Protein AF-A0A954TYH9-F1 (afdb_monomer_lite)

Foldseek 3Di:
DVLLVPDDPVLNVQQEDADDDDQQPFDQPAPPDDDGGGQLLPDDPVSNVVVVVVVCVVCVVDDPVVVVVLQVLQVVQVHSRQKHKHFYPPPPPPVPPPRQWIWIHGRFWTWTWGPPPHTDIHIGGGHDD

Structure (mmCIF, N/CA/C/O backbone):
data_AF-A0A954TYH9-F1
#
_entry.id   AF-A0A954TYH9-F1
#
loop_
_atom_site.group_PDB
_atom_site.id
_atom_site.type_symbol
_atom_site.label_atom_id
_atom_site.label_alt_id
_atom_site.label_comp_id
_atom_site.label_asym_id
_atom_site.label_entity_id
_atom_site.label_seq_id
_atom_site.pdbx_PDB_ins_code
_atom_site.Cartn_x
_atom_site.Cartn_y
_atom_site.Cartn_z
_atom_site.occupancy
_atom_site.B_iso_or_equiv
_atom_site.auth_seq_id
_atom_site.auth_comp_id
_atom_site.auth_asym_id
_atom_site.auth_atom_id
_atom_site.pdbx_PDB_model_num
ATOM 1 N N . ASN A 1 1 ? 5.973 4.925 -9.213 1.00 73.50 1 ASN A N 1
ATOM 2 C CA . ASN A 1 1 ? 6.862 4.195 -8.277 1.00 73.50 1 ASN A CA 1
ATOM 3 C C . ASN A 1 1 ? 7.645 5.075 -7.314 1.00 73.50 1 ASN A C 1
ATOM 5 O O . ASN A 1 1 ? 8.556 4.571 -6.675 1.00 73.50 1 ASN A O 1
ATOM 9 N N . GLU A 1 2 ? 7.255 6.337 -7.116 1.00 87.81 2 GLU A N 1
ATOM 10 C CA . GLU A 1 2 ? 7.933 7.242 -6.175 1.00 87.81 2 GLU A CA 1
ATOM 11 C C . GLU A 1 2 ? 7.980 6.681 -4.747 1.00 87.81 2 GLU A C 1
ATOM 13 O O . GLU A 1 2 ? 9.033 6.705 -4.121 1.00 87.81 2 GLU A O 1
ATOM 18 N N . VAL A 1 3 ? 6.883 6.066 -4.282 1.00 91.06 3 VAL A N 1
ATOM 19 C CA . VAL A 1 3 ? 6.837 5.393 -2.974 1.00 91.06 3 VAL A CA 1
ATOM 20 C C . VAL A 1 3 ? 7.919 4.319 -2.852 1.00 91.06 3 VAL A C 1
ATOM 22 O O . VAL A 1 3 ? 8.635 4.312 -1.860 1.00 91.06 3 VAL A O 1
ATOM 25 N N . PHE A 1 4 ? 8.077 3.438 -3.850 1.00 92.44 4 PHE A N 1
ATOM 26 C CA . PHE A 1 4 ? 9.101 2.386 -3.807 1.00 92.44 4 PHE A CA 1
ATOM 27 C C . PHE A 1 4 ? 10.515 2.972 -3.829 1.00 92.44 4 PHE A C 1
ATOM 29 O O . PHE A 1 4 ? 11.385 2.509 -3.101 1.00 92.44 4 PHE A O 1
ATOM 36 N N . SER A 1 5 ? 10.747 4.006 -4.641 1.00 92.12 5 SER A N 1
ATOM 37 C CA . SER A 1 5 ? 12.046 4.680 -4.734 1.00 92.12 5 SER A CA 1
ATOM 38 C C . SER A 1 5 ? 12.441 5.422 -3.454 1.00 92.12 5 SER A C 1
ATOM 40 O O . SER A 1 5 ? 13.630 5.634 -3.234 1.00 92.12 5 SER A O 1
ATOM 42 N N . ALA A 1 6 ? 11.471 5.807 -2.621 1.00 95.00 6 ALA A N 1
ATOM 43 C CA . ALA A 1 6 ? 11.707 6.452 -1.332 1.00 95.00 6 ALA A CA 1
ATOM 44 C C . ALA A 1 6 ? 12.071 5.466 -0.206 1.00 95.00 6 ALA A C 1
ATOM 46 O O . ALA A 1 6 ? 12.436 5.909 0.883 1.00 95.00 6 ALA A O 1
ATOM 47 N N . LEU A 1 7 ? 11.953 4.152 -0.434 1.00 96.12 7 LEU A N 1
ATOM 48 C CA . LEU A 1 7 ? 12.255 3.124 0.563 1.00 96.12 7 LEU A CA 1
ATOM 49 C C . LEU A 1 7 ? 13.764 2.918 0.729 1.00 96.12 7 LEU A C 1
ATOM 51 O O . LEU A 1 7 ? 14.531 3.021 -0.227 1.00 96.12 7 LEU A O 1
ATOM 55 N N . ASP A 1 8 ? 14.194 2.559 1.937 1.00 96.50 8 ASP A N 1
ATOM 56 C CA . ASP A 1 8 ? 15.549 2.056 2.163 1.00 96.50 8 ASP A CA 1
ATOM 57 C C . ASP A 1 8 ? 15.698 0.591 1.679 1.00 96.50 8 ASP A C 1
ATOM 59 O O . ASP A 1 8 ? 14.698 -0.082 1.407 1.00 96.50 8 ASP A O 1
ATOM 63 N N . PRO A 1 9 ? 16.924 0.042 1.566 1.00 96.44 9 PRO A N 1
ATOM 64 C CA . PRO A 1 9 ? 17.123 -1.317 1.057 1.00 96.44 9 PRO A CA 1
ATOM 65 C C . PRO A 1 9 ? 16.379 -2.416 1.831 1.00 96.44 9 PRO A C 1
ATOM 67 O O . PRO A 1 9 ? 15.931 -3.389 1.224 1.00 96.44 9 PRO A O 1
ATOM 70 N N . LYS A 1 10 ? 16.228 -2.274 3.152 1.00 97.00 10 LYS A N 1
ATOM 71 C CA . LYS A 1 10 ? 15.524 -3.252 3.991 1.00 97.00 10 LYS A CA 1
ATOM 72 C C . LYS A 1 10 ? 14.016 -3.162 3.761 1.00 97.00 10 LYS A C 1
ATOM 74 O O . LYS A 1 10 ? 13.353 -4.185 3.597 1.00 97.00 10 LYS A O 1
ATOM 79 N N . GLN A 1 11 ? 13.489 -1.946 3.691 1.00 97.81 11 GLN A N 1
ATOM 80 C CA . GLN A 1 11 ? 12.091 -1.684 3.367 1.00 97.81 11 GLN A CA 1
ATOM 81 C C . GLN A 1 11 ? 11.739 -2.187 1.959 1.00 97.81 11 GLN A C 1
ATOM 83 O O . GLN A 1 11 ? 10.701 -2.820 1.776 1.00 97.81 11 GLN A O 1
ATOM 88 N N . MET A 1 12 ? 12.615 -1.977 0.969 1.00 95.62 12 MET A N 1
ATOM 89 C CA . MET A 1 12 ? 12.440 -2.515 -0.385 1.00 95.62 12 MET A CA 1
ATOM 90 C C . MET A 1 12 ? 12.356 -4.044 -0.385 1.00 95.62 12 MET A C 1
ATOM 92 O O . MET A 1 12 ? 11.514 -4.604 -1.083 1.00 95.62 12 MET A O 1
ATOM 96 N N . GLU A 1 13 ? 13.202 -4.727 0.393 1.00 95.19 13 GLU A N 1
ATOM 97 C CA . GLU A 1 13 ? 13.177 -6.189 0.513 1.00 95.19 13 GLU A CA 1
ATOM 98 C C . GLU A 1 13 ? 11.843 -6.693 1.081 1.00 95.19 13 GLU A C 1
ATOM 100 O O . GLU A 1 13 ? 11.278 -7.654 0.560 1.00 95.19 13 GLU A O 1
ATOM 105 N N . GLN A 1 14 ? 11.306 -6.021 2.103 1.00 96.75 14 GLN A N 1
ATOM 106 C CA . GLN A 1 14 ? 10.004 -6.357 2.686 1.00 96.75 14 GLN A CA 1
ATOM 107 C C . GLN A 1 14 ? 8.845 -6.047 1.728 1.00 96.75 14 GLN A C 1
ATOM 109 O O . GLN A 1 14 ? 7.916 -6.846 1.597 1.00 96.75 14 GLN A O 1
ATOM 114 N N . ALA A 1 15 ? 8.891 -4.901 1.047 1.00 96.69 15 ALA A N 1
ATOM 115 C CA . ALA A 1 15 ? 7.838 -4.464 0.137 1.00 96.69 15 ALA A CA 1
ATOM 116 C C . ALA A 1 15 ? 7.781 -5.317 -1.138 1.00 96.69 15 ALA A C 1
ATOM 118 O O . ALA A 1 15 ? 6.704 -5.515 -1.697 1.00 96.69 15 ALA A O 1
ATOM 119 N N . LEU A 1 16 ? 8.922 -5.836 -1.602 1.00 94.88 16 LEU A N 1
ATOM 120 C CA . LEU A 1 16 ? 9.022 -6.544 -2.870 1.00 94.88 16 LEU A CA 1
ATOM 121 C C . LEU A 1 16 ? 8.720 -8.042 -2.734 1.00 94.88 16 LEU A C 1
ATOM 123 O O . LEU A 1 16 ? 9.568 -8.855 -2.364 1.00 94.88 16 LEU A O 1
ATOM 127 N N . GLN A 1 17 ? 7.511 -8.414 -3.125 1.00 94.75 17 GLN A N 1
ATOM 128 C CA . GLN A 1 17 ? 6.984 -9.769 -3.088 1.00 94.75 17 GLN A CA 1
ATOM 129 C C . GLN A 1 17 ? 7.208 -10.506 -4.424 1.00 94.75 17 GLN A C 1
ATOM 131 O O . GLN A 1 17 ? 7.281 -9.892 -5.491 1.00 94.75 17 GLN A O 1
ATOM 136 N N .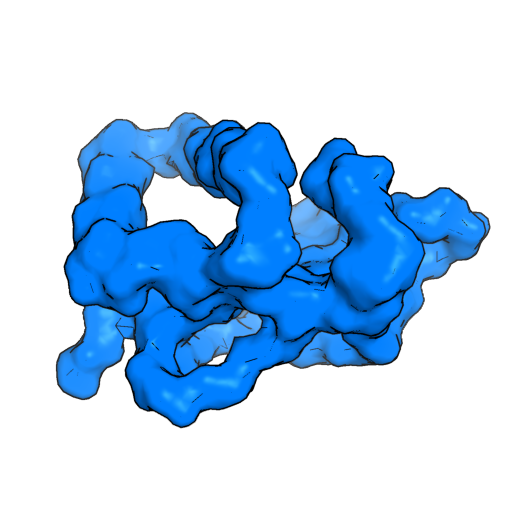 PRO A 1 18 ? 7.337 -11.846 -4.407 1.00 91.56 18 PRO A N 1
ATOM 137 C CA . PRO A 1 18 ? 7.700 -12.603 -5.603 1.00 91.56 18 PRO A CA 1
ATOM 138 C C . PRO A 1 18 ? 6.563 -12.731 -6.621 1.00 91.56 18 PRO A C 1
ATOM 140 O O . PRO A 1 18 ? 6.841 -12.792 -7.815 1.00 91.56 18 PRO A O 1
ATOM 143 N N . LYS A 1 19 ? 5.308 -12.828 -6.161 1.00 91.44 19 LYS A N 1
ATOM 144 C CA . LYS A 1 19 ? 4.153 -13.090 -7.023 1.00 91.44 19 LYS A CA 1
ATOM 145 C C . LYS A 1 19 ? 2.880 -12.434 -6.501 1.00 91.44 19 LYS A C 1
ATOM 147 O O . LYS A 1 19 ? 2.543 -12.619 -5.329 1.00 91.44 19 LYS A O 1
ATOM 152 N N . ALA A 1 20 ? 2.167 -11.729 -7.370 1.00 92.25 20 ALA A N 1
ATOM 153 C CA . ALA A 1 20 ? 0.885 -11.129 -7.055 1.00 92.25 20 ALA A CA 1
ATOM 154 C C . ALA A 1 20 ? -0.233 -12.183 -6.935 1.00 92.25 20 ALA A C 1
ATOM 156 O O . ALA A 1 20 ? -0.258 -13.177 -7.675 1.00 92.25 20 ALA A O 1
ATOM 157 N N . PRO A 1 21 ? -1.206 -11.969 -6.033 1.00 93.44 21 PRO A N 1
ATOM 158 C CA . PRO A 1 21 ? -2.499 -12.644 -6.089 1.00 93.44 21 PRO A CA 1
ATOM 159 C C . PRO A 1 21 ? -3.224 -12.367 -7.413 1.00 93.44 21 PRO A C 1
ATOM 161 O O . PRO A 1 21 ? -2.884 -11.437 -8.147 1.00 93.44 21 PRO A O 1
ATOM 164 N N . VAL A 1 22 ? -4.242 -13.176 -7.721 1.00 92.81 22 VAL A N 1
ATOM 165 C CA . VAL A 1 22 ? -5.097 -12.942 -8.897 1.00 92.81 22 VAL A CA 1
ATOM 166 C C . VAL A 1 22 ? -5.738 -11.554 -8.779 1.00 92.81 22 VAL A C 1
ATOM 168 O O . VAL A 1 22 ? -6.139 -11.155 -7.691 1.00 92.81 22 VAL A O 1
ATOM 171 N N . GLU A 1 23 ? -5.819 -10.812 -9.885 1.00 92.56 23 GLU A N 1
ATOM 172 C CA . GLU A 1 23 ? -6.129 -9.369 -9.869 1.00 92.56 23 GLU A CA 1
ATOM 173 C C . GLU A 1 23 ? -7.471 -9.044 -9.195 1.00 92.56 23 GLU A C 1
ATOM 175 O O . GLU A 1 23 ? -7.582 -8.048 -8.486 1.00 92.56 23 GLU A O 1
ATOM 180 N N . ASN A 1 24 ? -8.471 -9.916 -9.358 1.00 93.62 24 ASN A N 1
ATOM 181 C CA . ASN A 1 24 ? -9.802 -9.767 -8.771 1.00 93.62 24 ASN A CA 1
ATOM 182 C C . ASN A 1 24 ? -9.951 -10.368 -7.359 1.00 93.62 24 ASN A C 1
ATOM 184 O O . ASN A 1 24 ? -11.046 -10.301 -6.806 1.00 93.62 24 ASN A O 1
ATOM 188 N N . ALA A 1 25 ? -8.896 -10.945 -6.772 1.00 95.88 25 ALA A N 1
ATOM 189 C CA . ALA A 1 25 ? -8.905 -11.489 -5.411 1.00 95.88 25 ALA A CA 1
ATOM 190 C C . ALA A 1 25 ? -8.795 -10.355 -4.377 1.00 95.88 25 ALA A C 1
ATOM 192 O O . ALA A 1 25 ? -7.781 -10.203 -3.689 1.00 95.88 25 ALA A O 1
ATOM 193 N N . VAL A 1 26 ? -9.810 -9.492 -4.345 1.00 96.06 26 VAL A N 1
ATOM 194 C CA . VAL A 1 26 ? -9.874 -8.280 -3.519 1.00 96.06 26 VAL A CA 1
ATOM 195 C C . VAL A 1 26 ? -10.860 -8.417 -2.358 1.00 96.06 26 VAL A C 1
ATOM 197 O O . VAL A 1 26 ? -11.504 -7.450 -1.963 1.00 96.06 26 VAL A O 1
ATOM 200 N N . GLU A 1 27 ? -11.022 -9.616 -1.797 1.00 95.12 27 GLU A N 1
ATOM 201 C CA . GLU A 1 27 ? -11.813 -9.773 -0.577 1.00 95.12 27 GLU A CA 1
ATOM 202 C C . GLU A 1 27 ? -11.110 -9.119 0.619 1.00 95.12 27 GLU A C 1
ATOM 204 O O . GLU A 1 27 ? -9.927 -9.363 0.878 1.00 95.12 27 GLU A O 1
ATOM 209 N N . ILE A 1 28 ? -11.855 -8.318 1.383 1.00 94.69 28 ILE A N 1
ATOM 210 C CA . ILE A 1 28 ? -11.357 -7.732 2.626 1.00 94.69 28 ILE A CA 1
ATOM 211 C C . ILE A 1 28 ? -11.105 -8.855 3.636 1.00 94.69 28 ILE A C 1
ATOM 213 O O . ILE A 1 28 ? -11.974 -9.683 3.904 1.00 94.69 28 ILE A O 1
ATOM 217 N N . GLN A 1 29 ? -9.898 -8.881 4.198 1.00 91.94 29 GLN A N 1
ATOM 218 C CA . GLN A 1 29 ? -9.442 -9.989 5.043 1.00 91.94 29 GLN A CA 1
ATOM 219 C C . GLN A 1 29 ? -9.875 -9.849 6.515 1.00 91.94 29 GLN A C 1
ATOM 221 O O . GLN A 1 29 ? -9.961 -10.855 7.228 1.00 91.94 29 GLN A O 1
ATOM 226 N N . GLY A 1 30 ? -10.160 -8.625 6.973 1.00 92.31 30 GLY A N 1
ATOM 227 C CA . GLY A 1 30 ? -10.541 -8.327 8.355 1.00 92.31 30 GLY A CA 1
ATOM 228 C C . GLY A 1 30 ? -9.351 -8.195 9.320 1.00 92.31 30 GLY A C 1
ATOM 229 O O . GLY A 1 30 ? -8.214 -8.515 8.979 1.00 92.31 30 GLY A O 1
ATOM 230 N N . PRO A 1 31 ? -9.582 -7.728 10.558 1.00 90.69 31 PRO A N 1
ATOM 231 C CA . PRO A 1 31 ? -8.520 -7.445 11.525 1.00 90.69 31 PRO A CA 1
ATOM 232 C C . PRO A 1 31 ? -7.733 -8.695 11.957 1.00 90.69 31 PRO A C 1
ATOM 234 O O . PRO A 1 31 ? -8.229 -9.821 11.936 1.00 90.69 31 PRO A O 1
ATOM 237 N N . GLY A 1 32 ? -6.482 -8.492 12.387 1.00 85.94 32 GLY A N 1
ATOM 238 C CA . GLY A 1 32 ? -5.619 -9.556 12.925 1.00 85.94 32 GLY A CA 1
ATOM 239 C C . GLY A 1 32 ? -5.059 -10.535 11.885 1.00 85.94 32 GLY A C 1
ATOM 240 O O . GLY A 1 32 ? -4.389 -11.506 12.245 1.00 85.94 32 GLY A O 1
ATOM 241 N N . LYS A 1 33 ? -5.319 -10.299 10.596 1.00 91.00 33 LYS A N 1
ATOM 242 C CA . LYS A 1 33 ? -4.699 -11.037 9.493 1.00 91.00 33 LYS A CA 1
ATOM 243 C C . LYS A 1 33 ? -3.291 -10.521 9.207 1.00 91.00 33 LYS A C 1
ATOM 245 O O . LYS A 1 33 ? -2.886 -9.461 9.674 1.00 91.00 33 LYS A O 1
ATOM 250 N N . ARG A 1 34 ? -2.536 -11.314 8.445 1.00 90.88 34 ARG A N 1
ATOM 251 C CA . ARG A 1 34 ? -1.240 -10.906 7.897 1.00 90.88 34 ARG A CA 1
ATOM 252 C C . ARG A 1 34 ? -1.442 -10.428 6.472 1.00 90.88 34 ARG A C 1
ATOM 254 O O . ARG A 1 34 ? -2.012 -11.166 5.672 1.00 90.88 34 ARG A O 1
ATOM 261 N N . TYR A 1 35 ? -0.923 -9.247 6.176 1.00 95.56 35 TYR A N 1
ATOM 262 C CA . TYR A 1 35 ? -0.952 -8.666 4.842 1.00 95.56 35 TYR A CA 1
ATOM 263 C C . TYR A 1 35 ? 0.436 -8.770 4.199 1.00 95.56 35 TYR A C 1
ATOM 265 O O . TYR A 1 35 ? 1.441 -8.654 4.910 1.00 95.56 35 TYR A O 1
ATOM 273 N N . PRO A 1 36 ? 0.526 -9.031 2.885 1.00 95.75 36 PRO A N 1
ATOM 274 C CA . PRO A 1 36 ? 1.804 -9.077 2.185 1.00 95.75 36 PRO A CA 1
ATOM 275 C C . PRO A 1 36 ? 2.501 -7.713 2.166 1.00 95.75 36 PRO A C 1
ATOM 277 O O . PRO A 1 36 ? 1.846 -6.677 2.123 1.00 95.75 36 PRO A O 1
ATOM 280 N N . GLY A 1 37 ? 3.832 -7.722 2.090 1.00 96.88 37 GLY A N 1
ATOM 281 C CA . GLY A 1 37 ? 4.612 -6.505 1.885 1.00 96.88 37 GLY A CA 1
ATOM 282 C C . GLY A 1 37 ? 4.987 -5.758 3.166 1.00 96.88 37 GLY A C 1
ATOM 283 O O . GLY A 1 37 ? 4.893 -6.275 4.282 1.00 96.88 37 GLY A O 1
ATOM 284 N N . LEU A 1 38 ? 5.441 -4.525 2.972 1.00 98.00 38 LEU A N 1
ATOM 285 C CA . LEU A 1 38 ? 5.950 -3.634 4.007 1.00 98.00 38 LEU A CA 1
ATOM 286 C C . LEU A 1 38 ? 4.797 -2.991 4.777 1.00 98.00 38 LEU A C 1
ATOM 288 O O . LEU A 1 38 ? 3.935 -2.354 4.173 1.00 98.00 38 LEU A O 1
ATOM 292 N N . ALA A 1 39 ? 4.801 -3.121 6.102 1.00 97.50 39 ALA A N 1
ATOM 293 C CA . ALA A 1 39 ? 3.849 -2.413 6.949 1.00 97.50 39 ALA A CA 1
ATOM 294 C C . ALA A 1 39 ? 4.121 -0.903 6.894 1.00 97.50 39 ALA A C 1
ATOM 296 O O . ALA A 1 39 ? 5.256 -0.466 7.084 1.00 97.50 39 ALA A O 1
ATOM 297 N N . ILE A 1 40 ? 3.081 -0.090 6.689 1.00 96.88 40 ILE A N 1
ATOM 298 C CA . ILE A 1 40 ? 3.223 1.375 6.660 1.00 96.88 40 ILE A CA 1
ATOM 299 C C . ILE A 1 40 ? 3.692 1.921 8.017 1.00 96.88 40 ILE A C 1
ATOM 301 O O . ILE A 1 40 ? 4.345 2.960 8.076 1.00 96.88 40 ILE A O 1
ATOM 305 N N . SER A 1 41 ? 3.423 1.213 9.114 1.00 96.56 41 SER A N 1
ATOM 306 C CA . SER A 1 41 ? 3.938 1.552 10.445 1.00 96.56 41 SER A CA 1
ATOM 307 C C . SER A 1 41 ? 5.472 1.508 10.551 1.00 96.56 41 SER A C 1
ATOM 309 O O . SER A 1 41 ? 6.027 2.175 11.421 1.00 96.56 41 SER A O 1
ATOM 311 N N . GLU A 1 42 ? 6.164 0.786 9.660 1.00 97.31 42 GLU A N 1
ATOM 312 C CA . GLU A 1 42 ? 7.634 0.721 9.595 1.00 97.31 42 GLU A CA 1
ATOM 313 C C . GLU A 1 42 ? 8.256 1.847 8.743 1.00 97.31 42 GLU A C 1
ATOM 315 O O . GLU A 1 42 ? 9.480 1.929 8.610 1.00 97.31 42 GLU A O 1
ATOM 320 N N . LEU A 1 43 ? 7.430 2.724 8.164 1.00 97.38 43 LEU A N 1
ATOM 321 C CA . LEU A 1 43 ? 7.874 3.873 7.381 1.00 97.38 43 LEU A CA 1
ATOM 322 C C . LEU A 1 43 ? 8.163 5.091 8.268 1.00 97.38 43 LEU A C 1
ATOM 324 O O . LEU A 1 43 ? 7.501 5.330 9.285 1.00 97.38 43 LEU A O 1
ATOM 328 N N . SER A 1 44 ? 9.115 5.917 7.837 1.00 97.50 44 SER A N 1
ATOM 329 C CA . SER A 1 44 ? 9.350 7.234 8.428 1.00 97.50 44 SER A CA 1
ATOM 330 C C . SER A 1 44 ? 8.168 8.184 8.176 1.00 97.50 44 SER A C 1
ATOM 332 O O . SER A 1 44 ? 7.275 7.921 7.369 1.00 97.50 44 SER A O 1
ATOM 334 N N . ALA A 1 45 ? 8.125 9.314 8.886 1.00 96.44 45 ALA A N 1
ATOM 335 C CA . ALA A 1 45 ? 7.003 10.250 8.789 1.00 96.44 45 ALA A CA 1
ATOM 336 C C . ALA A 1 45 ? 6.800 10.812 7.367 1.00 96.44 45 ALA A C 1
ATOM 338 O O . ALA A 1 45 ? 5.671 10.856 6.887 1.00 96.44 45 ALA A O 1
ATOM 339 N N . ASP A 1 46 ? 7.885 11.176 6.690 1.00 96.44 46 ASP A N 1
ATOM 340 C CA . ASP A 1 46 ? 7.903 11.661 5.307 1.00 96.44 46 ASP A CA 1
ATOM 341 C C . ASP A 1 46 ? 7.493 10.577 4.299 1.00 96.44 46 ASP A C 1
ATOM 343 O O . ASP A 1 46 ? 6.693 10.839 3.400 1.00 96.44 46 ASP A O 1
ATOM 347 N N . GLN A 1 47 ? 7.953 9.336 4.486 1.00 96.81 47 GLN A N 1
ATOM 348 C CA . GLN A 1 47 ? 7.514 8.199 3.674 1.00 96.81 47 GLN A CA 1
ATOM 349 C C . GLN A 1 47 ? 6.008 7.939 3.837 1.00 96.81 47 GLN A C 1
ATOM 351 O O . GLN A 1 47 ? 5.309 7.725 2.846 1.00 96.81 47 GL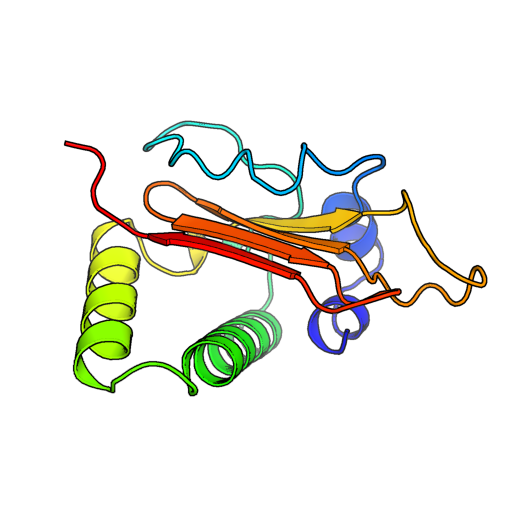N A O 1
ATOM 356 N N . ARG A 1 48 ? 5.471 8.003 5.064 1.00 95.62 48 ARG A N 1
ATOM 357 C CA . ARG A 1 48 ? 4.024 7.850 5.309 1.00 95.62 48 ARG A CA 1
ATOM 358 C C . ARG A 1 48 ? 3.210 8.962 4.662 1.00 95.62 48 ARG A C 1
ATOM 360 O O . ARG A 1 48 ? 2.186 8.676 4.046 1.00 95.62 48 ARG A O 1
ATOM 367 N N . GLU A 1 49 ? 3.678 10.206 4.748 1.00 95.00 49 GLU A N 1
ATOM 368 C CA . GLU A 1 49 ? 3.035 11.339 4.079 1.00 95.00 49 GLU A CA 1
ATOM 369 C C . GLU A 1 49 ? 2.994 11.139 2.555 1.00 95.00 49 GLU A C 1
ATOM 371 O O . GLU A 1 49 ? 1.978 11.420 1.916 1.00 95.00 49 GLU A O 1
ATOM 376 N N . LEU A 1 50 ? 4.067 10.602 1.964 1.00 95.25 50 LEU A N 1
ATOM 377 C CA . LEU A 1 50 ? 4.105 10.265 0.541 1.00 95.25 50 LEU A CA 1
ATOM 378 C C . LEU A 1 50 ? 3.076 9.183 0.173 1.00 95.25 50 LEU A C 1
ATOM 380 O O . LEU A 1 50 ? 2.410 9.300 -0.861 1.00 95.25 50 LEU A O 1
ATOM 384 N N . VAL A 1 51 ? 2.900 8.155 1.011 1.00 93.62 51 VAL A N 1
ATOM 385 C CA . VAL A 1 51 ? 1.867 7.132 0.783 1.00 93.62 51 VAL A CA 1
ATOM 386 C C . VAL A 1 51 ? 0.466 7.730 0.896 1.00 93.62 51 VAL A C 1
ATOM 388 O O . VAL A 1 51 ? -0.366 7.484 0.027 1.00 93.62 51 VAL A O 1
ATOM 391 N N . GLU A 1 52 ? 0.203 8.567 1.901 1.00 91.94 52 GLU A N 1
ATOM 392 C CA . GLU A 1 52 ? -1.095 9.232 2.056 1.00 91.94 52 GLU A CA 1
ATOM 393 C C . GLU A 1 52 ? -1.423 10.127 0.851 1.00 91.94 52 GLU A C 1
ATOM 395 O O . GLU A 1 52 ? -2.531 10.076 0.313 1.00 91.94 52 GLU A O 1
ATOM 400 N N . LYS A 1 53 ? -0.448 10.911 0.371 1.00 92.50 53 LYS A N 1
ATOM 401 C CA . LYS A 1 53 ? -0.586 11.703 -0.862 1.00 92.50 53 LYS A CA 1
ATOM 402 C C . LYS A 1 53 ? -0.884 10.816 -2.066 1.00 92.50 53 LYS A C 1
ATOM 404 O O . LYS A 1 53 ? -1.773 11.142 -2.849 1.00 92.50 53 LYS A O 1
ATOM 409 N N . SER A 1 54 ? -0.185 9.691 -2.192 1.00 91.69 54 SER A N 1
ATOM 410 C CA . SER A 1 54 ? -0.406 8.735 -3.280 1.00 91.69 54 SER A CA 1
ATOM 411 C C . SER A 1 54 ? -1.823 8.155 -3.235 1.00 91.69 54 SER A C 1
ATOM 413 O O . SER A 1 54 ? -2.497 8.146 -4.260 1.00 91.69 54 SER A O 1
ATOM 415 N N . LEU A 1 55 ? -2.323 7.759 -2.058 1.00 90.50 55 LEU A N 1
ATOM 416 C CA . LEU A 1 55 ? -3.704 7.289 -1.891 1.00 90.50 55 LEU A CA 1
ATOM 417 C C . LEU A 1 55 ? -4.725 8.362 -2.290 1.00 90.50 55 LEU A C 1
ATOM 419 O O . LEU A 1 55 ? -5.662 8.063 -3.024 1.00 90.50 55 LEU A O 1
ATOM 423 N N . LYS A 1 56 ? -4.520 9.623 -1.887 1.00 89.81 56 LYS A N 1
ATOM 424 C CA . LYS A 1 56 ? -5.394 10.741 -2.289 1.00 89.81 56 LYS A CA 1
ATOM 425 C C . LYS A 1 56 ? -5.410 10.953 -3.802 1.00 89.81 56 LYS A C 1
ATOM 427 O O . LYS A 1 56 ? -6.475 11.157 -4.372 1.00 89.81 56 LYS A O 1
ATOM 432 N N . VAL A 1 57 ? -4.251 10.879 -4.460 1.00 91.06 57 VAL A N 1
ATOM 433 C CA . VAL A 1 57 ? -4.159 10.976 -5.927 1.00 91.06 57 VAL A CA 1
ATOM 434 C C . VAL A 1 57 ? -4.905 9.824 -6.596 1.00 91.06 57 VAL A C 1
ATOM 436 O O . VAL A 1 57 ? -5.643 10.046 -7.552 1.00 91.06 57 VAL A O 1
ATOM 439 N N . LEU A 1 58 ? -4.750 8.604 -6.080 1.00 88.25 58 LEU A N 1
ATOM 440 C CA . LEU A 1 58 ? -5.427 7.423 -6.610 1.00 88.25 58 LEU A CA 1
ATOM 441 C C . LEU A 1 58 ? -6.953 7.497 -6.440 1.00 88.25 58 LEU A C 1
ATOM 443 O O . LEU A 1 58 ? -7.686 7.013 -7.299 1.00 88.25 58 LEU A O 1
ATOM 447 N N . LEU A 1 59 ? -7.426 8.125 -5.362 1.00 91.44 59 LEU A N 1
ATOM 448 C CA . LEU A 1 59 ? -8.846 8.321 -5.068 1.00 91.44 59 LEU A CA 1
ATOM 449 C C . LEU A 1 59 ? -9.461 9.548 -5.768 1.00 91.44 59 LEU A C 1
ATOM 451 O O . LEU A 1 59 ? -10.681 9.656 -5.847 1.00 91.44 59 LEU A O 1
ATOM 455 N N . ALA A 1 60 ? -8.650 10.452 -6.32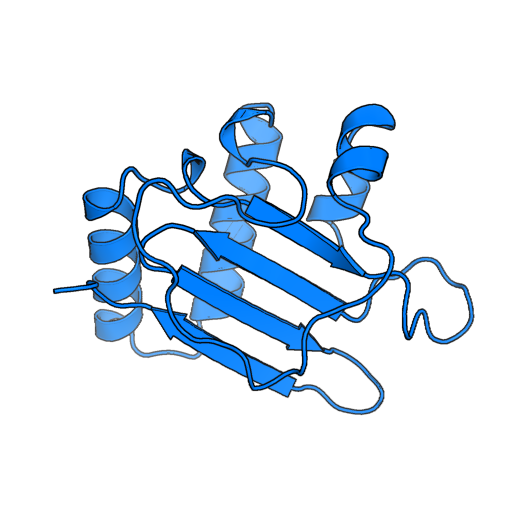3 1.00 91.50 60 ALA A N 1
ATOM 456 C CA . ALA A 1 60 ? -9.113 11.689 -6.958 1.00 91.50 60 ALA A CA 1
ATOM 457 C C . ALA A 1 60 ? -10.153 11.526 -8.095 1.00 91.50 60 ALA A C 1
ATOM 459 O O . ALA A 1 60 ? -10.937 12.454 -8.292 1.00 91.50 60 ALA A O 1
ATOM 460 N N . PRO A 1 61 ? -10.197 10.412 -8.859 1.00 92.56 61 PRO A N 1
ATOM 461 C CA . PRO A 1 61 ? -11.243 10.198 -9.862 1.00 92.56 61 PRO A CA 1
ATOM 462 C C . PRO A 1 61 ? -12.640 9.896 -9.290 1.00 92.56 61 PRO A C 1
ATOM 464 O O . PRO A 1 61 ? -13.615 9.950 -10.042 1.00 92.56 61 PRO A O 1
ATOM 467 N N . TYR A 1 62 ? -12.750 9.539 -8.006 1.00 93.00 62 TYR A N 1
ATOM 468 C CA . TYR A 1 62 ? -14.020 9.228 -7.343 1.00 93.00 62 TYR A CA 1
ATOM 469 C C . TYR A 1 62 ? -14.693 10.496 -6.807 1.00 93.00 62 TYR A C 1
ATOM 471 O O . TYR A 1 62 ? -14.091 11.572 -6.760 1.00 93.00 62 TYR A O 1
ATOM 479 N N . ARG A 1 63 ? -15.974 10.403 -6.430 1.00 95.56 63 ARG A N 1
ATOM 480 C CA . ARG A 1 63 ? -16.686 11.559 -5.868 1.00 95.56 63 ARG A CA 1
ATOM 481 C C . ARG A 1 63 ? -16.077 11.896 -4.516 1.00 95.56 63 ARG A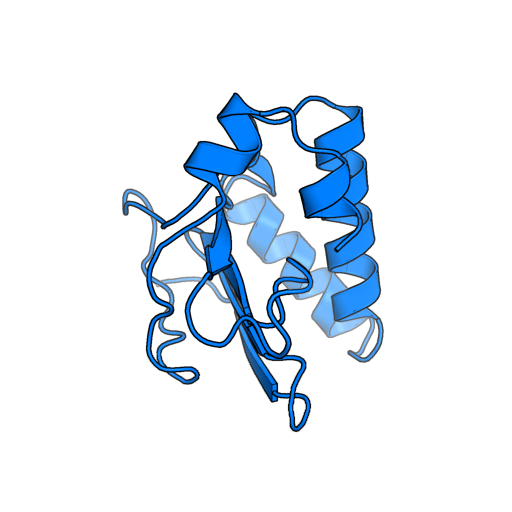 C 1
ATOM 483 O O . ARG A 1 63 ? -15.671 10.999 -3.789 1.00 95.56 63 ARG A O 1
ATOM 490 N N . SER A 1 64 ? -16.077 13.174 -4.153 1.00 93.25 64 SER A N 1
ATOM 491 C CA . SER A 1 64 ? -15.547 13.615 -2.857 1.00 93.25 64 SER A CA 1
ATOM 492 C C . SER A 1 64 ? -16.178 12.866 -1.682 1.00 93.25 64 SER A C 1
ATOM 494 O O . SER A 1 64 ? -15.459 12.471 -0.779 1.00 93.25 64 SER A O 1
ATOM 496 N N . GLU A 1 65 ? -17.485 12.599 -1.744 1.00 94.88 65 GLU A N 1
ATOM 497 C CA . GLU A 1 65 ? -18.213 11.832 -0.724 1.00 94.88 65 GLU A CA 1
ATOM 498 C C . GLU A 1 65 ? -17.672 10.396 -0.574 1.00 94.88 65 GLU A C 1
ATOM 500 O O . GLU A 1 65 ? -17.468 9.943 0.548 1.00 94.88 65 GLU A O 1
ATOM 505 N N . ASP A 1 66 ? -17.358 9.714 -1.685 1.00 93.12 66 ASP A N 1
ATOM 506 C CA . ASP A 1 66 ? -16.775 8.362 -1.666 1.00 93.12 66 ASP A CA 1
ATOM 507 C C . ASP A 1 66 ? -15.341 8.391 -1.101 1.00 93.12 66 ASP A C 1
ATOM 509 O O . ASP A 1 66 ? -14.915 7.489 -0.378 1.00 93.12 66 ASP A O 1
ATOM 513 N N . VAL A 1 67 ? -14.571 9.437 -1.428 1.00 92.00 67 VAL A N 1
ATOM 514 C CA . VAL A 1 67 ? -13.212 9.625 -0.897 1.00 92.00 67 VAL A CA 1
ATOM 515 C C . VAL A 1 67 ? -13.252 9.870 0.610 1.00 92.00 67 VAL A C 1
ATOM 517 O O . VAL A 1 67 ? -12.467 9.268 1.342 1.00 92.00 67 VAL A O 1
ATOM 520 N N . ASP A 1 68 ? -14.165 10.720 1.077 1.00 92.56 68 ASP A N 1
ATOM 521 C CA . ASP A 1 68 ? -14.348 11.003 2.499 1.00 92.56 68 ASP A CA 1
ATOM 522 C C . ASP A 1 68 ? -14.746 9.727 3.256 1.00 92.56 68 ASP A C 1
ATOM 524 O O . ASP A 1 68 ? -14.116 9.400 4.265 1.00 92.56 68 ASP A O 1
ATOM 528 N N . GLU A 1 69 ? -15.687 8.940 2.723 1.00 93.00 69 GLU A N 1
ATOM 529 C CA . GLU A 1 69 ? -16.082 7.645 3.292 1.00 93.00 69 GLU A CA 1
ATOM 530 C C . GLU A 1 69 ? -14.892 6.675 3.398 1.00 93.00 69 GLU A C 1
ATOM 532 O O . GLU A 1 69 ? -14.660 6.074 4.451 1.00 93.00 69 GLU A O 1
ATOM 537 N N . VAL A 1 70 ? -14.074 6.555 2.347 1.00 92.56 70 VAL A N 1
ATOM 538 C CA . VAL A 1 70 ? -12.859 5.724 2.368 1.00 92.56 70 VAL A CA 1
ATOM 539 C C . VAL A 1 70 ? -11.898 6.164 3.476 1.00 92.56 70 VAL A C 1
ATOM 541 O O . VAL A 1 70 ? -11.347 5.321 4.194 1.00 92.56 70 VAL A O 1
ATOM 544 N N . MET A 1 71 ? -11.692 7.471 3.641 1.00 90.69 71 MET A N 1
ATOM 545 C CA . MET A 1 71 ? -10.805 8.003 4.676 1.00 90.69 71 MET A CA 1
ATOM 546 C C . MET A 1 71 ? -11.372 7.785 6.086 1.00 90.69 71 MET A C 1
ATOM 548 O O . MET A 1 71 ? -10.609 7.498 7.016 1.00 90.69 71 MET A O 1
ATOM 552 N N . GLU A 1 72 ? -12.692 7.862 6.258 1.00 93.25 72 GLU A N 1
ATOM 553 C CA . GLU A 1 72 ? -13.372 7.527 7.511 1.00 93.25 72 GLU A CA 1
ATOM 554 C C . GLU A 1 72 ? -13.239 6.040 7.857 1.00 93.25 72 GLU A C 1
ATOM 556 O O . GLU A 1 72 ? -12.860 5.711 8.986 1.00 93.25 72 GLU A O 1
ATOM 561 N N . ILE A 1 73 ? -13.462 5.142 6.890 1.00 93.69 73 ILE A N 1
ATOM 562 C CA . ILE A 1 73 ? -13.260 3.694 7.052 1.00 93.69 73 ILE A CA 1
ATOM 563 C C . ILE A 1 73 ? -11.811 3.408 7.442 1.00 93.69 73 ILE A C 1
ATOM 565 O O . ILE A 1 73 ? -11.560 2.681 8.408 1.00 93.69 73 ILE A O 1
ATOM 569 N N . LEU A 1 74 ? -10.848 4.017 6.744 1.00 91.44 74 LEU A N 1
ATOM 570 C CA . LEU A 1 74 ? -9.434 3.840 7.042 1.00 91.44 74 LEU A CA 1
ATOM 571 C C . LEU A 1 74 ? -9.130 4.260 8.483 1.00 91.44 74 LEU A C 1
ATOM 573 O O . LEU A 1 74 ? -8.550 3.481 9.239 1.00 91.44 74 LEU A O 1
ATOM 577 N N . LYS A 1 75 ? -9.586 5.447 8.899 1.00 91.81 75 LYS A N 1
ATOM 578 C CA . LYS A 1 75 ? -9.422 5.947 10.270 1.00 91.81 75 LYS A CA 1
ATOM 579 C C . LYS A 1 75 ? -10.052 5.008 11.304 1.00 91.81 75 LYS A C 1
ATOM 581 O O . LYS A 1 75 ? -9.403 4.690 12.299 1.00 91.81 75 LYS A O 1
ATOM 586 N N . ALA A 1 76 ? -11.277 4.539 11.066 1.00 92.56 76 ALA A N 1
ATOM 587 C CA . ALA A 1 76 ? -11.982 3.615 11.955 1.00 92.56 76 ALA A CA 1
ATOM 588 C C . ALA A 1 76 ? -11.288 2.244 12.055 1.00 92.56 76 ALA A C 1
ATOM 590 O O . ALA A 1 76 ? -11.319 1.610 13.107 1.00 92.56 76 ALA A O 1
ATOM 591 N N . SER A 1 77 ? -10.610 1.814 10.988 1.00 90.88 77 SER A N 1
ATOM 592 C CA . SER A 1 77 ? -9.863 0.551 10.926 1.00 90.88 77 SER A CA 1
ATOM 593 C C . SER A 1 77 ? -8.446 0.610 11.519 1.00 90.88 77 SER A C 1
ATOM 595 O O . SER A 1 77 ? -7.702 -0.364 11.421 1.00 90.88 77 SER A O 1
ATOM 597 N N . GLY A 1 78 ? -8.079 1.723 12.165 1.00 90.50 78 GLY A N 1
ATOM 598 C CA . GLY A 1 78 ? -6.773 1.933 12.802 1.00 90.50 78 GLY A CA 1
ATOM 599 C C . GLY A 1 78 ? -5.809 2.815 12.003 1.00 90.50 78 GLY A C 1
ATOM 600 O O . GLY A 1 78 ? -4.655 2.965 12.397 1.00 90.50 78 GLY A O 1
ATOM 601 N N . GLY A 1 79 ? -6.285 3.437 10.924 1.00 92.44 79 GLY A N 1
ATOM 602 C CA . GLY A 1 79 ? -5.542 4.406 10.126 1.00 92.44 79 GLY A CA 1
ATOM 603 C C . GLY A 1 79 ? -4.603 3.777 9.100 1.00 92.44 79 GLY A C 1
ATOM 604 O O . GLY A 1 79 ? -4.503 2.559 8.960 1.00 92.44 79 GLY A O 1
ATOM 605 N N . ILE A 1 80 ? -3.884 4.642 8.380 1.00 92.50 80 ILE A N 1
ATOM 606 C CA . ILE A 1 80 ? -2.966 4.245 7.303 1.00 92.50 80 ILE A CA 1
ATOM 607 C C . ILE A 1 80 ? -1.853 3.300 7.785 1.00 92.50 80 ILE A C 1
ATOM 609 O O . ILE A 1 80 ? -1.376 2.474 7.018 1.00 92.50 80 ILE A O 1
ATOM 613 N N . GLU A 1 81 ? -1.477 3.367 9.064 1.00 94.12 81 GLU A N 1
ATOM 614 C CA . GLU A 1 81 ? -0.432 2.521 9.654 1.00 94.12 81 GLU A CA 1
ATOM 615 C C . GLU A 1 81 ? -0.815 1.035 9.741 1.00 94.12 81 GLU A C 1
ATOM 617 O O . GLU A 1 81 ? 0.067 0.197 9.915 1.00 94.12 81 GLU A O 1
ATOM 622 N N . GLN A 1 82 ? -2.102 0.699 9.590 1.00 95.06 82 GLN A N 1
ATOM 623 C CA . GLN A 1 82 ? -2.579 -0.688 9.506 1.00 95.06 82 GLN A CA 1
ATOM 624 C C . GLN A 1 82 ? -2.495 -1.273 8.097 1.00 95.06 82 GLN A C 1
ATOM 626 O O . GLN A 1 82 ? -2.769 -2.460 7.906 1.00 95.06 82 GLN A O 1
ATOM 631 N N . LEU A 1 83 ? -2.168 -0.450 7.102 1.00 96.44 83 LEU A N 1
ATOM 632 C CA . LEU A 1 83 ? -2.015 -0.919 5.739 1.00 96.44 83 LEU A CA 1
ATOM 633 C C . LEU A 1 83 ? -0.603 -1.453 5.512 1.00 96.44 83 LEU A C 1
ATOM 635 O O . LEU A 1 83 ? 0.375 -1.048 6.147 1.00 96.44 83 LEU A O 1
ATOM 639 N N . HIS A 1 84 ? -0.509 -2.345 4.543 1.00 97.88 84 HIS A N 1
ATOM 640 C CA . HIS A 1 84 ? 0.728 -2.873 4.015 1.00 97.88 84 HIS A CA 1
ATOM 641 C C . HIS A 1 84 ? 0.818 -2.578 2.528 1.00 97.88 84 HIS A C 1
ATOM 643 O O . HIS A 1 84 ? -0.188 -2.582 1.816 1.00 97.88 84 HIS A O 1
ATOM 649 N N . LEU A 1 85 ? 2.040 -2.342 2.071 1.00 96.75 85 LEU A N 1
ATOM 650 C CA . LEU A 1 85 ? 2.364 -2.049 0.690 1.00 96.75 85 LEU A CA 1
ATOM 651 C C . LEU A 1 85 ? 3.211 -3.179 0.110 1.00 96.75 85 LEU A C 1
ATOM 653 O O . LEU A 1 85 ? 4.324 -3.442 0.573 1.00 96.75 85 LEU A O 1
ATOM 657 N N . ALA A 1 86 ? 2.695 -3.814 -0.935 1.00 96.44 86 ALA A N 1
ATOM 658 C CA . ALA A 1 86 ? 3.392 -4.853 -1.671 1.00 96.44 86 ALA A CA 1
ATOM 659 C C . ALA A 1 86 ? 3.592 -4.435 -3.128 1.00 96.44 86 ALA A C 1
ATOM 661 O O . ALA A 1 86 ? 2.650 -4.037 -3.808 1.00 96.44 86 ALA A O 1
ATOM 662 N N . PHE A 1 87 ? 4.816 -4.580 -3.616 1.00 94.69 87 PHE A N 1
ATOM 663 C CA . PHE A 1 87 ? 5.166 -4.507 -5.031 1.00 94.69 87 PHE A CA 1
ATOM 664 C C . PHE A 1 87 ? 5.535 -5.903 -5.498 1.00 94.69 87 PHE A C 1
ATOM 666 O O . PHE A 1 87 ? 6.074 -6.681 -4.711 1.00 94.69 87 PHE A O 1
ATOM 673 N N . TYR A 1 88 ? 5.261 -6.238 -6.752 1.00 92.12 88 TYR A N 1
ATOM 674 C CA . TYR A 1 88 ? 5.432 -7.608 -7.218 1.00 92.12 88 TYR A CA 1
ATOM 675 C C . TYR A 1 88 ? 6.402 -7.708 -8.388 1.00 92.12 88 TYR A C 1
ATOM 677 O O . TYR A 1 88 ? 6.353 -6.915 -9.324 1.00 92.12 88 TYR A O 1
ATOM 685 N N . ARG A 1 89 ? 7.297 -8.702 -8.306 1.00 86.44 89 ARG A N 1
ATOM 686 C CA . ARG A 1 89 ? 8.300 -8.992 -9.345 1.00 86.44 89 ARG A CA 1
ATOM 687 C C . ARG A 1 89 ? 7.705 -9.688 -10.563 1.00 86.44 89 ARG A C 1
ATOM 689 O O . ARG A 1 89 ? 8.280 -9.624 -11.647 1.00 86.44 89 ARG A O 1
ATOM 696 N N . ASP A 1 90 ? 6.614 -10.431 -10.389 1.00 74.56 90 ASP A N 1
ATOM 697 C CA . ASP A 1 90 ? 5.976 -11.091 -11.514 1.00 74.56 90 ASP A CA 1
ATOM 698 C C . ASP A 1 90 ? 5.329 -10.038 -12.414 1.00 74.56 90 ASP A C 1
ATOM 700 O O . ASP A 1 90 ? 4.533 -9.222 -11.963 1.00 74.56 90 ASP A O 1
ATOM 704 N N . LYS A 1 91 ? 5.676 -10.082 -13.704 1.00 61.91 91 LYS A N 1
ATOM 705 C CA . LYS A 1 91 ? 5.323 -9.059 -14.700 1.00 61.91 91 LYS A CA 1
ATOM 706 C C . LYS A 1 91 ? 6.108 -7.737 -14.577 1.00 61.91 91 LYS A C 1
ATOM 708 O O . LYS A 1 91 ? 5.580 -6.722 -15.007 1.00 61.91 91 LYS A O 1
ATOM 713 N N . ASP A 1 92 ? 7.347 -7.751 -14.067 1.00 62.25 92 ASP A N 1
ATOM 714 C CA . ASP A 1 92 ? 8.345 -6.703 -14.371 1.00 62.25 92 ASP A CA 1
ATOM 715 C C . ASP A 1 92 ? 8.573 -6.699 -15.892 1.00 62.25 92 ASP A C 1
ATOM 717 O O . ASP A 1 92 ? 9.298 -7.536 -16.444 1.00 62.25 92 ASP A O 1
ATOM 721 N N . LEU A 1 93 ? 7.810 -5.867 -16.598 1.00 55.72 93 LEU A N 1
ATOM 722 C CA . LEU A 1 93 ? 7.921 -5.737 -18.040 1.00 55.72 93 LEU A CA 1
ATOM 723 C C . LEU A 1 93 ? 9.240 -5.015 -18.323 1.00 55.72 93 LEU A C 1
ATOM 725 O O . LEU A 1 93 ? 9.588 -4.042 -17.677 1.00 55.72 93 LEU A O 1
ATOM 729 N N . GLU A 1 94 ? 10.016 -5.530 -19.275 1.00 57.03 94 GLU A N 1
ATOM 730 C CA . GLU A 1 94 ? 11.300 -4.936 -19.691 1.00 57.03 94 GLU A CA 1
ATOM 731 C C . GLU A 1 94 ? 12.459 -5.009 -18.663 1.00 57.03 94 GLU A C 1
ATOM 733 O O . GLU A 1 94 ? 13.585 -4.653 -19.013 1.00 57.03 94 GLU A O 1
ATOM 738 N N . ASN A 1 95 ? 12.257 -5.593 -17.468 1.00 62.00 95 ASN A N 1
ATOM 739 C CA . ASN A 1 95 ? 13.243 -5.656 -16.366 1.00 62.00 95 ASN A CA 1
ATOM 740 C C . ASN A 1 95 ? 13.751 -4.270 -15.922 1.00 62.00 95 ASN A C 1
ATOM 742 O O . ASN A 1 95 ? 14.912 -4.120 -15.515 1.00 62.00 95 ASN A O 1
ATOM 746 N N . ASP A 1 96 ? 12.913 -3.245 -16.042 1.00 66.50 96 ASP A N 1
ATOM 747 C CA . ASP A 1 96 ? 13.273 -1.865 -15.725 1.00 66.50 96 ASP A CA 1
ATOM 748 C C . ASP A 1 96 ? 13.173 -1.562 -14.215 1.00 66.50 96 ASP A C 1
ATOM 750 O O . ASP A 1 96 ? 13.626 -0.505 -13.762 1.00 66.50 96 ASP A O 1
ATOM 754 N N . LYS A 1 97 ? 12.666 -2.524 -13.420 1.00 66.88 97 LYS A N 1
ATOM 755 C CA . LYS A 1 97 ? 12.397 -2.405 -11.975 1.00 66.88 97 LYS A CA 1
ATOM 756 C C . LYS A 1 97 ? 11.347 -1.341 -11.660 1.00 66.88 97 LYS A C 1
ATOM 758 O O . LYS A 1 97 ? 11.282 -0.826 -10.537 1.00 66.88 97 LYS A O 1
ATOM 763 N N . VAL A 1 98 ? 10.513 -1.012 -12.639 1.00 69.00 98 VAL A N 1
ATOM 764 C CA . VAL A 1 98 ? 9.276 -0.276 -12.460 1.00 69.00 98 VAL A CA 1
ATOM 765 C C . VAL A 1 98 ? 8.209 -1.326 -12.168 1.00 69.00 98 VAL A C 1
ATOM 767 O O . VAL A 1 98 ? 7.723 -2.032 -13.037 1.00 69.00 98 VAL A O 1
ATOM 770 N N . TRP A 1 99 ? 7.838 -1.457 -10.897 1.00 79.06 99 TRP A N 1
ATOM 771 C CA . TRP A 1 99 ? 6.819 -2.421 -10.490 1.00 79.06 99 TRP A CA 1
ATOM 772 C C . TRP A 1 99 ? 5.447 -2.022 -11.028 1.00 79.06 99 TRP A C 1
ATOM 774 O O . TRP A 1 99 ? 4.748 -1.187 -10.451 1.00 79.06 99 TRP A O 1
ATOM 784 N N . ASP A 1 100 ? 5.066 -2.641 -12.139 1.00 82.75 100 ASP A N 1
ATOM 785 C CA . ASP A 1 100 ? 3.768 -2.435 -12.773 1.00 82.75 100 ASP A CA 1
ATOM 786 C C . ASP A 1 100 ? 2.614 -2.991 -11.947 1.00 82.75 100 ASP A C 1
ATOM 788 O O . ASP A 1 100 ? 1.472 -2.583 -12.150 1.00 82.75 100 ASP A O 1
ATOM 792 N N . VAL A 1 101 ? 2.893 -3.912 -11.022 1.00 91.69 101 VAL A N 1
ATOM 793 C CA . VAL A 1 101 ? 1.901 -4.529 -10.143 1.00 91.69 101 VAL A CA 1
ATOM 794 C C . VAL A 1 101 ? 2.211 -4.187 -8.694 1.00 91.69 101 VAL A C 1
ATOM 796 O O . VAL A 1 101 ? 3.286 -4.498 -8.173 1.00 91.69 101 VAL A O 1
ATOM 799 N N . TRP A 1 102 ? 1.236 -3.585 -8.022 1.00 94.12 102 TRP A N 1
ATOM 800 C CA . TRP A 1 102 ? 1.309 -3.296 -6.596 1.00 94.12 102 TRP A CA 1
ATOM 801 C C . TRP A 1 102 ? -0.046 -3.476 -5.923 1.00 94.12 102 TRP A C 1
ATOM 803 O O . TRP A 1 102 ? -1.106 -3.449 -6.557 1.00 94.12 102 TRP A O 1
ATOM 813 N N . ARG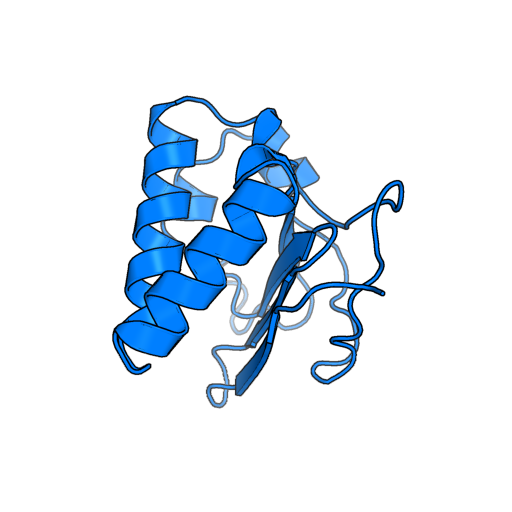 A 1 103 ? -0.001 -3.693 -4.610 1.00 96.00 103 ARG A N 1
ATOM 814 C CA . ARG A 1 103 ? -1.174 -3.817 -3.755 1.00 96.00 103 ARG A CA 1
ATOM 815 C C . ARG A 1 103 ? -1.011 -3.029 -2.471 1.00 96.00 103 ARG A C 1
ATOM 817 O O . ARG A 1 103 ? 0.086 -2.943 -1.922 1.00 96.00 103 ARG A O 1
ATOM 824 N N . VAL A 1 104 ? -2.134 -2.505 -1.996 1.00 96.12 104 VAL A N 1
ATOM 825 C CA . VAL A 1 104 ? -2.275 -1.950 -0.652 1.00 96.12 104 VAL A CA 1
ATOM 826 C C . VAL A 1 104 ? -3.356 -2.747 0.060 1.00 96.12 104 VAL A C 1
ATOM 828 O O . VAL A 1 104 ? -4.473 -2.852 -0.446 1.00 96.12 104 VAL A O 1
ATOM 831 N N . GLU A 1 105 ? -3.023 -3.342 1.200 1.00 96.62 105 GLU A N 1
ATOM 832 C CA . GLU A 1 105 ? -3.919 -4.245 1.929 1.00 96.62 105 GLU A CA 1
ATOM 833 C C . GLU A 1 105 ? -3.951 -3.919 3.421 1.00 96.62 105 GLU A C 1
ATOM 835 O O . GLU A 1 105 ? -2.934 -3.560 4.005 1.00 96.62 105 GLU A O 1
ATOM 840 N N . GLY A 1 106 ? -5.113 -4.069 4.047 1.00 95.75 106 GLY A N 1
ATOM 841 C CA . GLY A 1 106 ? -5.314 -3.884 5.476 1.00 95.75 106 GLY A CA 1
ATOM 842 C C . GLY A 1 106 ? -6.680 -4.398 5.945 1.00 95.75 106 GLY A C 1
ATOM 843 O O . GLY A 1 106 ? -7.418 -5.011 5.169 1.00 95.75 106 GLY A O 1
ATOM 844 N N . PRO A 1 107 ? -7.053 -4.140 7.211 1.00 95.25 107 PRO A N 1
ATOM 845 C CA . PRO A 1 107 ? -8.250 -4.717 7.837 1.00 95.25 107 PRO A CA 1
ATOM 846 C C . PRO A 1 107 ? -9.566 -4.449 7.113 1.00 95.25 107 PRO A C 1
ATOM 848 O O . PRO A 1 107 ? -10.450 -5.300 7.139 1.00 95.25 107 PRO A O 1
ATOM 851 N N . ALA A 1 108 ? -9.680 -3.284 6.481 1.00 95.50 108 ALA A N 1
ATOM 852 C CA . ALA A 1 108 ? -10.885 -2.792 5.818 1.00 95.50 108 ALA A CA 1
ATOM 853 C C . ALA A 1 108 ? -10.620 -2.380 4.358 1.00 95.50 108 ALA A C 1
ATOM 855 O O . ALA A 1 108 ? -11.400 -1.635 3.769 1.00 95.50 108 ALA A O 1
ATOM 856 N N . PHE A 1 109 ? -9.473 -2.779 3.799 1.00 95.50 109 PHE A N 1
ATOM 857 C CA . PHE A 1 109 ? -8.934 -2.168 2.589 1.00 95.50 109 PHE A CA 1
ATOM 858 C C . PHE A 1 109 ? -8.176 -3.193 1.756 1.00 95.50 109 PHE A C 1
ATOM 860 O O . PHE A 1 109 ? -7.226 -3.805 2.239 1.00 95.50 109 PHE A O 1
ATOM 867 N N . VAL A 1 110 ? -8.548 -3.341 0.489 1.00 96.19 110 VAL A N 1
ATOM 868 C CA . VAL A 1 110 ? -7.746 -4.049 -0.506 1.00 96.19 110 VAL A CA 1
ATOM 869 C C . VAL A 1 110 ? -7.787 -3.278 -1.817 1.00 96.19 110 VAL A C 1
ATOM 871 O O . VAL A 1 110 ? -8.850 -3.051 -2.390 1.00 96.19 110 VAL A O 1
ATOM 874 N N . TRP A 1 111 ? -6.612 -2.921 -2.321 1.00 96.06 111 TRP A N 1
ATOM 875 C CA . TRP A 1 111 ? -6.429 -2.338 -3.643 1.00 96.06 111 TRP A CA 1
ATOM 876 C C . TRP A 1 111 ? -5.406 -3.162 -4.406 1.00 96.06 111 TRP A C 1
ATOM 878 O O . TRP A 1 111 ? -4.287 -3.358 -3.939 1.00 96.06 111 TRP A O 1
ATOM 888 N N . HIS A 1 112 ? -5.781 -3.632 -5.591 1.00 95.81 112 HIS A N 1
ATOM 889 C CA . HIS A 1 112 ? -4.873 -4.218 -6.566 1.00 95.81 112 HIS A CA 1
ATOM 890 C C . HIS A 1 112 ? -4.766 -3.321 -7.792 1.00 95.81 112 HIS A C 1
ATOM 892 O O . HIS A 1 112 ? -5.782 -2.941 -8.372 1.00 95.81 112 HIS A O 1
ATOM 898 N N . PHE A 1 113 ? -3.541 -3.008 -8.200 1.00 93.56 113 PHE A N 1
ATOM 899 C CA . PHE A 1 113 ? -3.268 -2.248 -9.410 1.00 93.56 113 PHE A CA 1
ATOM 900 C C . PHE A 1 113 ? -2.307 -3.007 -10.318 1.00 93.56 113 PHE A C 1
ATOM 902 O O . PHE A 1 113 ? -1.324 -3.583 -9.850 1.00 93.56 113 PHE A O 1
ATOM 909 N N . ARG A 1 114 ? -2.571 -2.943 -11.625 1.00 91.88 114 ARG A N 1
ATOM 910 C CA . ARG A 1 114 ? -1.627 -3.328 -12.674 1.00 91.88 114 ARG A CA 1
ATOM 911 C C . ARG A 1 114 ? -1.581 -2.249 -13.752 1.00 91.88 114 ARG A C 1
ATOM 913 O O . ARG A 1 114 ? -2.608 -1.967 -14.358 1.00 91.88 114 ARG A O 1
ATOM 920 N N . GLY A 1 115 ? -0.407 -1.685 -14.024 1.00 87.50 115 GLY A N 1
ATOM 921 C CA . GLY A 1 115 ? -0.220 -0.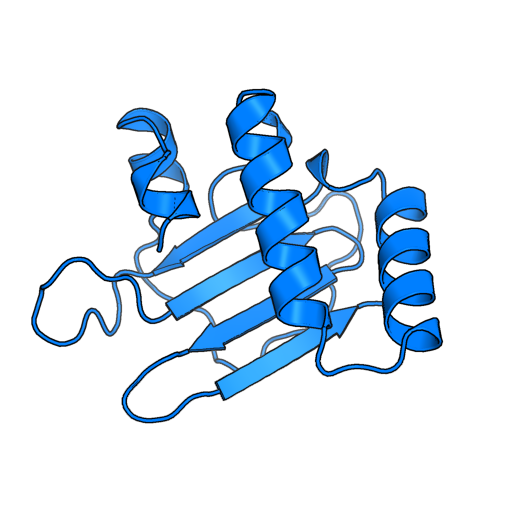590 -14.982 1.00 87.50 115 GLY A CA 1
ATOM 922 C C . GLY A 1 115 ? -0.112 -1.025 -16.446 1.00 87.50 115 GLY A C 1
ATOM 923 O O . GLY A 1 115 ? -0.547 -0.293 -17.333 1.00 87.50 115 GLY A O 1
ATOM 924 N N . ALA A 1 116 ? 0.417 -2.220 -16.711 1.00 83.50 116 ALA A N 1
ATOM 925 C CA . ALA A 1 116 ? 0.765 -2.651 -18.062 1.00 83.50 116 ALA A CA 1
ATOM 926 C C . ALA A 1 116 ? 0.392 -4.124 -18.348 1.00 83.50 116 ALA A C 1
ATOM 928 O O . ALA A 1 116 ? 0.251 -4.928 -17.417 1.00 83.50 116 ALA A O 1
ATOM 929 N N . PRO A 1 117 ? 0.150 -4.504 -19.625 1.00 83.44 117 PRO A N 1
ATOM 930 C CA . PRO A 1 117 ? 0.130 -3.651 -20.830 1.00 83.44 117 PRO A CA 1
ATOM 931 C C . PRO A 1 117 ? -1.089 -2.710 -20.934 1.00 83.44 117 PRO A C 1
ATOM 933 O O . PRO A 1 117 ? -1.112 -1.811 -21.769 1.00 83.44 117 PRO A O 1
ATOM 936 N N . HIS A 1 118 ? -2.099 -2.906 -20.084 1.00 86.00 118 HIS A N 1
ATOM 937 C CA . HIS A 1 118 ? -3.260 -2.029 -19.930 1.00 86.00 118 HIS A CA 1
ATOM 938 C C . HIS A 1 118 ? -3.572 -1.878 -18.442 1.00 86.00 118 HIS A C 1
ATOM 940 O O . HIS A 1 118 ? -3.357 -2.825 -17.678 1.00 86.00 118 HIS A O 1
ATOM 946 N N . VAL A 1 119 ? -4.106 -0.717 -18.064 1.00 89.44 119 VAL A N 1
ATOM 947 C CA . VAL A 1 119 ? -4.323 -0.340 -16.664 1.00 89.44 119 VAL A CA 1
ATOM 948 C C . VAL A 1 119 ? -5.546 -1.046 -16.083 1.00 89.44 119 VAL A C 1
ATOM 950 O O . VAL A 1 119 ? -6.651 -0.906 -16.603 1.00 89.44 119 VAL A O 1
ATOM 953 N N . HIS A 1 120 ? -5.352 -1.786 -14.993 1.00 93.06 120 HIS A N 1
ATOM 954 C CA . HIS A 1 120 ? -6.400 -2.424 -14.200 1.00 93.06 120 HIS A CA 1
ATOM 955 C C . HIS A 1 120 ? -6.318 -1.935 -12.750 1.00 93.06 120 HIS A C 1
ATOM 957 O O . HIS A 1 120 ? -5.230 -1.863 -12.175 1.00 93.06 120 HIS A O 1
ATOM 963 N N . ALA A 1 121 ? -7.471 -1.657 -12.145 1.00 93.38 121 ALA A N 1
ATOM 964 C CA . ALA A 1 121 ? -7.588 -1.363 -10.724 1.00 93.38 121 ALA A CA 1
ATOM 965 C C . ALA A 1 121 ? -8.803 -2.100 -10.150 1.00 93.38 121 ALA A C 1
ATOM 967 O O . ALA A 1 121 ? -9.915 -1.957 -10.659 1.00 93.38 121 ALA A O 1
ATOM 968 N N . TYR A 1 122 ? -8.582 -2.885 -9.099 1.00 95.44 122 TYR A N 1
ATOM 969 C CA . TYR A 1 122 ? -9.624 -3.574 -8.342 1.00 95.44 122 TYR A CA 1
ATOM 970 C C . TYR A 1 122 ? -9.545 -3.096 -6.901 1.00 95.44 122 TYR A C 1
ATOM 972 O O . TYR A 1 122 ? -8.490 -3.193 -6.273 1.00 95.44 122 TYR A O 1
ATOM 980 N N . ILE A 1 123 ? -10.645 -2.551 -6.394 1.00 94.31 123 ILE A N 1
ATOM 981 C CA . ILE A 1 123 ? -10.676 -1.853 -5.111 1.00 94.31 123 ILE A CA 1
ATOM 982 C C . ILE A 1 123 ? -11.866 -2.368 -4.321 1.00 94.31 123 ILE A C 1
ATOM 984 O O . ILE A 1 123 ? -12.982 -2.418 -4.836 1.00 94.31 123 ILE A O 1
ATOM 988 N N . ASN A 1 124 ? -11.615 -2.744 -3.074 1.00 95.12 124 ASN A N 1
ATOM 989 C CA . ASN A 1 124 ? -12.639 -3.101 -2.113 1.00 95.12 124 ASN A CA 1
ATOM 990 C C . ASN A 1 124 ? -12.280 -2.469 -0.770 1.00 95.12 124 ASN A C 1
ATOM 992 O O . ASN A 1 124 ? -11.279 -2.828 -0.145 1.00 95.12 124 ASN A O 1
ATOM 996 N N . ILE A 1 125 ? -13.071 -1.482 -0.370 1.00 94.19 125 ILE A N 1
ATOM 997 C CA . ILE A 1 125 ? -12.887 -0.729 0.865 1.00 94.19 125 ILE A CA 1
ATOM 998 C C . ILE A 1 125 ? -14.233 -0.728 1.566 1.00 94.19 125 ILE A C 1
ATOM 1000 O O . ILE A 1 125 ? -15.248 -0.385 0.965 1.00 94.19 125 ILE A O 1
ATOM 1004 N N . GLY A 1 126 ? -14.249 -1.166 2.816 1.00 92.69 126 GLY A N 1
ATOM 1005 C CA . GLY A 1 126 ? -15.495 -1.412 3.521 1.00 92.69 126 GLY A CA 1
ATOM 1006 C C . GLY A 1 126 ? -15.265 -1.989 4.904 1.00 92.69 126 GLY A C 1
ATOM 1007 O O . GLY A 1 126 ? -14.196 -2.506 5.225 1.00 92.69 126 GLY A O 1
ATOM 1008 N N . GLN A 1 127 ? -16.288 -1.913 5.745 1.00 80.12 127 GLN A N 1
ATOM 1009 C CA . GLN A 1 127 ? -16.251 -2.563 7.048 1.00 80.12 127 GLN A CA 1
ATOM 1010 C C . GLN A 1 127 ? -16.510 -4.064 6.882 1.00 80.12 127 GLN A C 1
ATOM 1012 O O . GLN A 1 127 ? -17.471 -4.466 6.227 1.00 80.12 127 GLN A O 1
ATOM 1017 N N . VAL A 1 128 ? -15.667 -4.899 7.496 1.00 64.06 128 VAL A N 1
ATOM 1018 C CA . VAL A 1 128 ? -16.010 -6.309 7.717 1.00 64.06 128 VAL A CA 1
ATOM 1019 C C . VAL A 1 128 ? -16.944 -6.346 8.920 1.00 64.06 128 VAL A C 1
ATOM 1021 O O . VAL A 1 128 ? -16.512 -6.041 10.033 1.00 64.06 128 VAL A O 1
ATOM 1024 N N . GLY A 1 129 ? -18.223 -6.624 8.662 1.00 52.69 129 GLY A N 1
ATOM 1025 C CA . GLY A 1 129 ? -19.236 -6.859 9.694 1.00 52.69 129 GLY A CA 1
ATOM 1026 C C . GLY A 1 129 ? -19.021 -8.159 10.455 1.00 52.69 129 GLY A C 1
ATOM 1027 O O . GLY A 1 129 ? -18.422 -9.096 9.877 1.00 52.69 129 GLY A O 1
#

Radius of gyration: 13.95 Å; chains: 1; bounding box: 36×27×34 Å

Secondary structure (DSSP, 8-state):
-HHHHTS-HHHHHHHEES-PPPTT------TT---SSEEGGGS-HHHHHHHHHHHHHHHTTS-HHHHHHHHHHHHHTT-GGG-EEEEESTT-GGGS---SEEEEEETTEEEEEE-SSS-EEEEEE----

Sequence (129 aa):
NEVFSALDPKQMEQALQPKAPVENAVEIQGPGKRYPGLAISELSADQRELVEKSLKVLLAPYRSEDVDEVMEILKASGGIEQLHLAFYRDKDLENDKVWDVWRVEGPAFVWHFRGAPHVHAYINIGQVG

pLDDT: mean 90.5, std 9.4, range [52.69, 98.0]